Protein AF-A0A0F8ZGL7-F1 (afdb_monomer_lite)

pLDDT: mean 86.36, std 14.89, range [44.47, 98.81]

Secondary structure (DSSP, 8-state):
-----PBPTTSSB-TT-------PPPHHHHHHHHHHHHHHHHHHHHHTS--EEEEE-TTS-EEEEEESEEEEEEEETTEEEEEESS--SSS--EEEEEEE-SS-S--EEEEEEEETTEEEEEEE-TTS-B---EEEEEEES--

Radius of gyration: 30.5 Å; chains: 1; bounding box: 79×37×70 Å

Sequence (143 aa):
AFLDVSLASDGKVLDGAVFSTSAAPTVDAGVANKKYVDDEITAAHVSARCKAWVTHNSAGVIQGSGFNITSTVQNDTGDYTVTWDTDFADTNYAVSITSHTATDEGTFCSIKTKAVGSVRYTVTNRAGSNVDFACDVMAFGDQ

Structure (mmCIF, N/CA/C/O backbone):
data_AF-A0A0F8ZGL7-F1
#
_entry.id   AF-A0A0F8ZGL7-F1
#
loop_
_atom_site.group_PDB
_atom_site.id
_atom_site.type_symbol
_atom_site.label_atom_id
_atom_site.label_alt_id
_atom_site.label_comp_id
_atom_site.label_asym_id
_atom_site.label_entity_id
_atom_site.label_seq_id
_atom_site.pdbx_PDB_ins_code
_atom_site.Cartn_x
_atom_site.Cartn_y
_atom_site.Cartn_z
_atom_site.occupancy
_atom_site.B_iso_or_equiv
_atom_site.auth_seq_id
_atom_site.auth_comp_id
_atom_site.auth_asym_id
_atom_site.auth_atom_id
_atom_site.pdbx_PDB_model_num
ATOM 1 N N . ALA A 1 1 ? -56.848 10.974 27.718 1.00 46.94 1 ALA A N 1
ATOM 2 C CA . ALA A 1 1 ? -56.663 10.834 29.173 1.00 46.94 1 ALA A CA 1
ATOM 3 C C . ALA A 1 1 ? -56.906 12.203 29.781 1.00 46.94 1 ALA A C 1
ATOM 5 O O . ALA A 1 1 ? -56.240 13.141 29.358 1.00 46.94 1 ALA A O 1
ATOM 6 N N . PHE A 1 2 ? -57.910 12.349 30.643 1.00 44.47 2 PHE A N 1
ATOM 7 C CA . PHE A 1 2 ? -58.118 13.606 31.363 1.00 44.47 2 PHE A CA 1
ATOM 8 C C . PHE A 1 2 ? -57.302 13.571 32.654 1.00 44.47 2 PHE A C 1
ATOM 10 O O . PHE A 1 2 ? -57.142 12.510 33.253 1.00 44.47 2 PHE A O 1
ATOM 17 N N . LEU A 1 3 ? -56.713 14.712 33.003 1.00 52.28 3 LEU A N 1
ATOM 18 C CA . LEU A 1 3 ? -55.889 14.878 34.192 1.00 52.28 3 LEU A CA 1
ATOM 19 C C . LEU A 1 3 ? -56.812 15.355 35.320 1.00 52.28 3 LEU A C 1
ATOM 21 O O . LEU A 1 3 ? -57.292 16.486 35.268 1.00 52.28 3 LEU A O 1
ATOM 25 N N . ASP A 1 4 ? -57.085 14.504 36.306 1.00 66.06 4 ASP A N 1
ATOM 26 C CA . ASP A 1 4 ? -57.853 14.911 37.483 1.00 66.06 4 ASP A CA 1
ATOM 27 C C . ASP A 1 4 ? -56.936 15.681 38.439 1.00 66.06 4 ASP A C 1
ATOM 29 O O . ASP A 1 4 ? -56.036 15.120 39.064 1.00 66.06 4 ASP A O 1
ATOM 33 N N . VAL A 1 5 ? -57.149 16.995 38.535 1.00 65.56 5 VAL A N 1
ATOM 34 C CA . VAL A 1 5 ? -56.460 17.863 39.497 1.00 65.56 5 VAL A CA 1
ATOM 35 C C . VAL A 1 5 ? -57.388 18.080 40.683 1.00 65.56 5 VAL A C 1
ATOM 37 O O . VAL A 1 5 ? -58.447 18.690 40.554 1.00 65.56 5 VAL A O 1
ATOM 40 N N . SER A 1 6 ? -56.989 17.580 41.851 1.00 72.56 6 SER A N 1
ATOM 41 C CA . SER A 1 6 ? -57.716 17.824 43.098 1.00 72.56 6 SER A CA 1
ATOM 42 C C . SER A 1 6 ? -57.338 19.197 43.656 1.00 72.56 6 SER A C 1
ATOM 44 O O . SER A 1 6 ? -56.165 19.474 43.913 1.00 72.56 6 SER A O 1
ATOM 46 N N . LEU A 1 7 ? -58.336 20.063 43.818 1.00 75.94 7 LEU A N 1
ATOM 47 C CA . LEU A 1 7 ? -58.191 21.403 44.385 1.00 75.94 7 LEU A CA 1
ATOM 48 C C . LEU A 1 7 ? -58.573 21.386 45.870 1.00 75.94 7 LEU A C 1
ATOM 50 O O . LEU A 1 7 ? -59.436 20.617 46.296 1.00 75.94 7 LEU A O 1
ATOM 54 N N . ALA A 1 8 ? -57.944 22.253 46.655 1.00 74.19 8 ALA A N 1
ATOM 55 C CA . ALA A 1 8 ? -58.389 22.585 47.996 1.00 74.19 8 ALA A CA 1
ATOM 56 C C . ALA A 1 8 ? -59.753 23.291 47.949 1.00 74.19 8 ALA A C 1
ATOM 58 O O . ALA A 1 8 ? -60.182 23.817 46.919 1.00 74.19 8 ALA A O 1
ATOM 59 N N . SER A 1 9 ? -60.436 23.335 49.090 1.00 78.31 9 SER A N 1
ATOM 60 C CA . SER A 1 9 ? -61.741 23.991 49.227 1.00 78.31 9 SER A CA 1
ATOM 61 C C . SER A 1 9 ? -61.712 25.500 48.946 1.00 78.31 9 SER A C 1
ATOM 63 O O . SER A 1 9 ? -62.764 26.088 48.709 1.00 78.31 9 SER A O 1
ATOM 65 N N . ASP A 1 10 ? -60.530 26.123 48.935 1.00 78.56 10 ASP A N 1
ATOM 66 C CA . ASP A 1 10 ? -60.305 27.520 48.545 1.00 78.56 10 ASP A CA 1
ATOM 67 C C . ASP A 1 10 ? -59.939 27.690 47.053 1.00 78.56 10 ASP A C 1
ATOM 69 O O . ASP A 1 10 ? -59.592 28.787 46.614 1.00 78.56 10 ASP A O 1
ATOM 73 N N . GLY A 1 11 ? -60.016 26.613 46.263 1.00 68.12 11 GLY A N 1
ATOM 74 C CA . GLY A 1 11 ? -59.730 26.602 44.829 1.00 68.12 11 GLY A CA 1
ATOM 75 C C . GLY A 1 11 ? -58.242 26.585 44.476 1.00 68.12 11 GLY A C 1
ATOM 76 O O . GLY A 1 11 ? -57.904 26.602 43.292 1.00 68.12 11 GLY A O 1
ATOM 77 N N . LYS A 1 12 ? -57.339 26.537 45.462 1.00 71.06 12 LYS A N 1
ATOM 78 C CA . LYS A 1 12 ? -55.904 26.394 45.203 1.00 71.06 12 LYS A CA 1
ATOM 79 C C . LYS A 1 12 ? -55.550 24.937 44.945 1.00 71.06 12 LYS A C 1
ATOM 81 O O . LYS A 1 12 ? -56.189 24.023 45.455 1.00 71.06 12 LYS A O 1
ATOM 86 N N . VAL A 1 13 ? -54.516 24.704 44.146 1.00 72.94 13 VAL A N 1
ATOM 87 C CA . VAL A 1 13 ? -53.957 23.356 43.991 1.00 72.94 13 VAL A CA 1
ATOM 88 C C . VAL A 1 13 ? -53.428 22.909 45.352 1.00 72.94 13 VAL A C 1
ATOM 90 O O . VAL A 1 13 ? -52.765 23.692 46.031 1.00 72.94 13 VAL A O 1
ATOM 93 N N . LEU A 1 14 ? -53.750 21.679 45.763 1.00 71.06 14 LEU A N 1
ATOM 94 C CA . LEU A 1 14 ? -53.229 21.107 47.003 1.00 71.06 14 LEU A CA 1
ATOM 95 C C . LEU A 1 14 ? -51.694 21.135 46.944 1.00 71.06 14 LEU A C 1
ATOM 97 O O . LEU A 1 14 ? -51.092 20.512 46.068 1.00 71.06 14 LEU A O 1
ATOM 101 N N . ASP A 1 15 ? -51.080 21.905 47.840 1.00 63.50 15 ASP A N 1
ATOM 102 C CA . ASP A 1 15 ? -49.629 22.056 47.955 1.00 63.50 15 ASP A CA 1
ATOM 103 C C . ASP A 1 15 ? -49.028 20.699 48.349 1.00 63.50 15 ASP A C 1
ATOM 105 O O . ASP A 1 15 ? -49.155 20.244 49.485 1.00 63.50 15 ASP A O 1
ATOM 109 N N . GLY A 1 16 ? -48.527 19.970 47.353 1.00 55.91 16 GLY A N 1
ATOM 110 C CA . GLY A 1 16 ? -48.251 18.535 47.453 1.00 55.91 16 GLY A CA 1
ATOM 111 C C . GLY A 1 16 ? -48.660 17.727 46.221 1.00 55.91 16 GLY A C 1
ATOM 112 O O . GLY A 1 16 ? -48.288 16.557 46.125 1.00 55.91 16 GLY A O 1
ATOM 113 N N . ALA A 1 17 ? -49.347 18.328 45.241 1.00 51.88 17 ALA A N 1
ATOM 114 C CA . ALA A 1 17 ? -49.336 17.831 43.869 1.00 51.88 17 ALA A CA 1
ATOM 115 C C . ALA A 1 17 ? -47.896 17.934 43.350 1.00 51.88 17 ALA A C 1
ATOM 117 O O . ALA A 1 17 ? -47.504 18.911 42.712 1.00 51.88 17 ALA A O 1
ATOM 118 N N . VAL A 1 18 ? -47.082 16.937 43.700 1.00 52.62 18 VAL A N 1
ATOM 119 C CA . VAL A 1 18 ? -45.774 16.705 43.111 1.00 52.62 18 VAL A CA 1
ATOM 120 C C . VAL A 1 18 ? -46.041 16.586 41.624 1.00 52.62 18 VAL A C 1
ATOM 122 O O . VAL A 1 18 ? -46.513 15.559 41.135 1.00 52.62 18 VAL A O 1
ATOM 125 N N . PHE A 1 19 ? -45.781 17.671 40.902 1.00 54.00 19 PHE A N 1
ATOM 126 C CA . PHE A 1 19 ? -45.501 17.597 39.489 1.00 54.00 19 PHE A CA 1
ATOM 127 C C . PHE A 1 19 ? -44.364 16.588 39.389 1.00 54.00 19 PHE A C 1
ATOM 129 O O . PHE A 1 19 ? -43.215 16.906 39.692 1.00 54.00 19 PHE A O 1
ATOM 136 N N . SER A 1 20 ? -44.686 15.346 39.025 1.00 55.09 20 SER A N 1
ATOM 137 C CA . SER A 1 20 ? -43.687 14.465 38.452 1.00 55.09 20 SER A CA 1
ATOM 138 C C . SER A 1 20 ? -43.352 15.094 37.110 1.00 55.09 20 SER A C 1
ATOM 140 O O . SER A 1 20 ? -43.909 14.778 36.062 1.00 55.09 20 SER A O 1
ATOM 142 N N . THR A 1 21 ? -42.464 16.085 37.159 1.00 46.91 21 THR A N 1
ATOM 143 C CA . THR A 1 21 ? -41.646 16.391 36.006 1.00 46.91 21 THR A CA 1
ATOM 144 C C . THR A 1 21 ? -41.040 15.051 35.620 1.00 46.91 21 THR A C 1
ATOM 146 O O . THR A 1 21 ? -40.525 14.328 36.478 1.00 46.91 21 THR A O 1
ATOM 149 N N . SER A 1 22 ? -41.245 14.643 34.365 1.00 54.31 22 SER A N 1
ATOM 150 C CA . SER A 1 22 ? -40.612 13.450 33.808 1.00 54.31 22 SER A CA 1
ATOM 151 C C . SER A 1 22 ? -39.168 13.463 34.284 1.00 54.31 22 SER A C 1
ATOM 153 O O . SER A 1 22 ? -38.474 14.444 33.997 1.00 54.31 22 SER A O 1
ATOM 155 N N . ALA A 1 23 ? -38.793 12.486 35.116 1.00 57.56 23 ALA A N 1
ATOM 156 C CA . ALA A 1 23 ? -37.564 12.546 35.891 1.00 57.56 23 ALA A CA 1
ATOM 157 C C . ALA A 1 23 ? -36.426 13.032 34.991 1.00 57.56 23 ALA A C 1
ATOM 159 O O . ALA A 1 23 ? -36.229 12.480 33.904 1.00 57.56 23 ALA A O 1
ATOM 160 N N . ALA A 1 24 ? -35.726 14.093 35.413 1.00 56.53 24 ALA A N 1
ATOM 161 C CA . ALA A 1 24 ? -34.480 14.469 34.760 1.00 56.53 24 ALA A CA 1
ATOM 162 C C . ALA A 1 24 ? -33.650 13.184 34.624 1.00 56.53 24 ALA A C 1
ATOM 164 O O . ALA A 1 24 ? -33.650 12.400 35.582 1.00 56.53 24 ALA A O 1
ATOM 165 N N . PRO A 1 25 ? -33.035 12.914 33.455 1.00 56.81 25 PRO A N 1
ATOM 166 C CA . PRO A 1 25 ? -32.321 11.664 33.238 1.00 56.81 25 PRO A CA 1
ATOM 167 C C . PRO A 1 25 ? -31.431 11.407 34.450 1.00 56.81 25 PRO A C 1
ATOM 169 O O . PRO A 1 25 ? -30.661 12.284 34.852 1.00 56.81 25 PRO A O 1
ATOM 172 N N . THR A 1 26 ? -31.618 10.251 35.093 1.00 62.53 26 THR A N 1
ATOM 173 C CA . THR A 1 26 ? -30.799 9.876 36.244 1.00 62.53 26 THR A CA 1
ATOM 174 C C . THR A 1 26 ? -29.339 9.945 35.811 1.00 62.53 26 THR A C 1
ATOM 176 O O . THR A 1 26 ? -29.027 9.750 34.634 1.00 62.53 26 THR A O 1
ATOM 179 N N . VAL A 1 27 ? -28.436 10.274 36.734 1.00 61.56 27 VAL A N 1
ATOM 180 C CA . VAL A 1 27 ? -27.002 10.453 36.436 1.00 61.56 27 VAL A CA 1
ATOM 181 C C . VAL A 1 27 ? -26.457 9.266 35.616 1.00 61.56 27 VAL A C 1
ATOM 183 O O . VAL A 1 27 ? -25.683 9.460 34.681 1.00 61.56 27 VAL A O 1
ATOM 186 N N . ASP A 1 28 ? -26.993 8.069 35.860 1.00 72.81 28 ASP A N 1
ATOM 187 C CA . ASP A 1 28 ? -26.722 6.837 35.118 1.00 72.81 28 ASP A CA 1
ATOM 188 C C . ASP A 1 28 ? -27.148 6.870 33.642 1.00 72.81 28 ASP A C 1
ATOM 190 O O . ASP A 1 28 ? -26.399 6.407 32.787 1.00 72.81 28 ASP A O 1
ATOM 194 N N . ALA A 1 29 ? -28.305 7.444 33.302 1.00 78.25 29 ALA A N 1
ATOM 195 C CA . ALA A 1 29 ? -28.757 7.569 31.915 1.00 78.25 29 ALA A CA 1
ATOM 196 C C . ALA A 1 29 ? -27.904 8.577 31.124 1.00 78.25 29 ALA A C 1
ATOM 198 O O . ALA A 1 29 ? -27.587 8.347 29.957 1.00 78.25 29 ALA A O 1
ATOM 199 N N . GLY A 1 30 ? -27.487 9.677 31.762 1.00 83.44 30 GLY A N 1
ATOM 200 C CA . GLY A 1 30 ? -26.574 10.649 31.150 1.00 83.44 30 GLY A CA 1
ATOM 201 C C . GLY A 1 30 ? -25.188 10.057 30.879 1.00 83.44 30 GLY A C 1
ATOM 202 O O . GLY A 1 30 ? -24.641 10.223 29.787 1.00 83.44 30 GLY A O 1
ATOM 203 N N . VAL A 1 31 ? -24.645 9.312 31.847 1.00 85.44 31 VAL A N 1
ATOM 204 C CA . VAL A 1 31 ? -23.361 8.607 31.713 1.00 85.44 31 VAL A CA 1
ATOM 205 C C . VAL A 1 31 ? -23.446 7.485 30.673 1.00 85.44 31 VAL A C 1
ATOM 207 O O . VAL A 1 31 ? -22.548 7.370 29.839 1.00 85.44 31 VAL A O 1
ATOM 210 N N . ALA A 1 32 ? -24.531 6.705 30.662 1.00 86.38 32 ALA A N 1
ATOM 211 C CA . ALA A 1 32 ? -24.753 5.645 29.680 1.00 86.38 32 ALA A CA 1
ATOM 212 C C . ALA A 1 32 ? -24.843 6.195 28.250 1.00 86.38 32 ALA A C 1
ATOM 214 O O . ALA A 1 32 ? -24.181 5.677 27.353 1.00 86.38 32 ALA A O 1
ATOM 215 N N . ASN A 1 33 ? -25.586 7.287 28.045 1.00 88.12 33 ASN A N 1
ATOM 216 C CA . ASN A 1 33 ? -25.682 7.936 26.738 1.00 88.12 33 ASN A CA 1
ATOM 217 C C . ASN A 1 33 ? -24.330 8.479 26.273 1.00 88.12 33 ASN A C 1
ATOM 219 O O . ASN A 1 33 ? -23.974 8.309 25.110 1.00 88.12 33 ASN A O 1
ATOM 223 N N . LYS A 1 34 ? -23.552 9.100 27.171 1.00 89.19 34 LYS A N 1
ATOM 224 C CA . LYS A 1 34 ? -22.211 9.576 26.821 1.00 89.19 34 LYS A CA 1
ATOM 225 C C . LYS A 1 34 ? -21.302 8.413 26.422 1.00 89.19 34 LYS A C 1
ATOM 227 O O . LYS A 1 34 ? -20.649 8.497 25.390 1.00 89.19 34 LYS A O 1
ATOM 232 N N . LYS A 1 35 ? -21.292 7.331 27.207 1.00 89.88 35 LYS A N 1
ATOM 233 C CA . LYS A 1 35 ? -20.502 6.135 26.897 1.00 89.88 35 LYS A CA 1
ATOM 234 C C . LYS A 1 35 ? -20.881 5.553 25.536 1.00 89.88 35 LYS A C 1
ATOM 236 O O . LYS A 1 35 ? -19.992 5.269 24.749 1.00 89.88 35 LYS A O 1
ATOM 241 N N . TYR A 1 36 ? -22.175 5.414 25.259 1.00 91.00 36 TYR A N 1
ATOM 242 C CA . TYR A 1 36 ? -22.651 4.926 23.968 1.00 91.00 36 TYR A CA 1
ATOM 243 C C . TYR A 1 36 ? -22.146 5.805 22.819 1.00 91.00 36 TYR A C 1
ATOM 245 O O . TYR A 1 36 ? -21.565 5.305 21.865 1.00 91.00 36 TYR A O 1
ATOM 253 N N . VAL A 1 37 ? -22.301 7.126 22.938 1.00 91.31 37 VAL A N 1
ATOM 254 C CA . VAL A 1 37 ? -21.828 8.067 21.915 1.00 91.31 37 VAL A CA 1
ATOM 255 C C . VAL A 1 37 ? -20.307 7.993 21.741 1.00 91.31 37 VAL A C 1
ATOM 257 O O . VAL A 1 37 ? -19.832 7.989 20.610 1.00 91.31 37 VAL A O 1
ATOM 260 N N . ASP A 1 38 ? -19.538 7.905 22.828 1.00 90.81 38 ASP A N 1
ATOM 261 C CA . ASP A 1 38 ? -18.078 7.785 22.766 1.00 90.81 38 ASP A CA 1
ATOM 262 C C . ASP A 1 38 ? -17.638 6.465 22.106 1.00 90.81 38 ASP A C 1
ATOM 264 O O . ASP A 1 38 ? -16.714 6.467 21.289 1.00 90.81 38 ASP A O 1
ATOM 268 N N . ASP A 1 39 ? -18.294 5.350 22.437 1.00 89.50 39 ASP A N 1
ATOM 269 C CA . ASP A 1 39 ? -18.010 4.029 21.869 1.00 89.50 39 ASP A CA 1
ATOM 270 C C . ASP A 1 39 ? -18.318 4.014 20.360 1.00 89.50 39 ASP A C 1
ATOM 272 O O . ASP A 1 39 ? -17.479 3.590 19.564 1.00 89.50 39 ASP A O 1
ATOM 276 N N . GLU A 1 40 ? -19.467 4.561 19.950 1.00 88.25 40 GLU A N 1
ATOM 277 C CA . GLU A 1 40 ? -19.865 4.676 18.540 1.00 88.25 40 GLU A CA 1
ATOM 278 C C . GLU A 1 40 ? -18.915 5.587 17.747 1.00 88.25 40 GLU A C 1
ATOM 280 O O . GLU A 1 40 ? -18.469 5.233 16.654 1.00 88.25 40 GLU A O 1
ATOM 285 N N . ILE A 1 41 ? -18.536 6.744 18.307 1.00 84.69 41 ILE A N 1
ATOM 286 C CA . ILE A 1 41 ? -17.548 7.650 17.699 1.00 84.69 41 ILE A CA 1
ATOM 287 C C . ILE A 1 41 ? -16.195 6.953 17.563 1.00 84.69 41 ILE A C 1
ATOM 289 O O . ILE A 1 41 ? -15.503 7.123 16.557 1.00 84.69 41 ILE A O 1
ATOM 293 N N . THR A 1 42 ? -15.794 6.181 18.571 1.00 82.69 42 THR A N 1
ATOM 294 C CA . THR A 1 42 ? -14.536 5.437 18.539 1.00 82.69 42 THR A CA 1
ATOM 295 C C . THR A 1 42 ? -14.578 4.394 17.431 1.00 82.69 42 THR A C 1
ATOM 297 O O . THR A 1 42 ? -13.689 4.398 16.583 1.00 82.69 42 THR A O 1
ATOM 300 N N . ALA A 1 43 ? -15.628 3.573 17.372 1.00 74.31 43 ALA A N 1
ATOM 301 C CA . ALA A 1 43 ? -15.799 2.534 16.361 1.00 74.31 43 ALA A CA 1
ATOM 302 C C . ALA A 1 43 ? -15.822 3.101 14.931 1.00 74.31 43 ALA A C 1
ATOM 304 O O . ALA A 1 43 ? -15.060 2.644 14.076 1.00 74.31 43 ALA A O 1
ATOM 305 N N . ALA A 1 44 ? -16.614 4.149 14.682 1.00 71.31 44 ALA A N 1
ATOM 306 C CA . ALA A 1 44 ? -16.705 4.802 13.374 1.00 71.31 44 ALA A CA 1
ATOM 307 C C . ALA A 1 44 ? -15.372 5.422 12.928 1.00 71.31 44 ALA A C 1
ATOM 309 O O . ALA A 1 44 ? -15.037 5.447 11.744 1.00 71.31 44 ALA A O 1
ATOM 310 N N . HIS A 1 45 ? -14.574 5.914 13.875 1.00 67.69 45 HIS A N 1
ATOM 311 C CA . HIS A 1 45 ? -13.275 6.472 13.554 1.00 67.69 45 HIS A CA 1
ATOM 312 C C . HIS A 1 45 ? -12.217 5.425 13.199 1.00 67.69 45 HIS A C 1
ATOM 314 O O . HIS A 1 45 ? -11.257 5.790 12.522 1.00 67.69 45 HIS A O 1
ATOM 320 N N . VAL A 1 46 ? -12.319 4.171 13.651 1.00 66.81 46 VAL A N 1
ATOM 321 C CA . VAL A 1 46 ? -11.297 3.156 13.335 1.00 66.81 46 VAL A CA 1
ATOM 322 C C . VAL A 1 46 ? -11.379 2.733 11.869 1.00 66.81 46 VAL A C 1
ATOM 324 O O . VAL A 1 46 ? -10.338 2.495 11.257 1.00 66.81 46 VAL A O 1
ATOM 327 N N . SER A 1 47 ? -12.570 2.678 11.273 1.00 66.81 47 SER A N 1
ATOM 328 C CA . SER A 1 47 ? -12.775 2.205 9.897 1.00 66.81 47 SER A CA 1
ATOM 329 C C . SER A 1 47 ? -12.375 3.222 8.818 1.00 66.81 47 SER A C 1
ATOM 331 O O . SER A 1 47 ? -11.885 2.824 7.768 1.00 66.81 47 SER A O 1
ATOM 333 N N . ALA A 1 48 ? -12.482 4.530 9.074 1.00 67.81 48 ALA A N 1
ATOM 334 C CA . ALA A 1 48 ? -12.300 5.569 8.046 1.00 67.81 48 ALA A CA 1
ATOM 335 C C . ALA A 1 48 ? -10.869 6.147 7.899 1.00 67.81 48 ALA A C 1
ATOM 337 O O . ALA A 1 48 ? -10.692 7.202 7.287 1.00 67.81 48 ALA A O 1
ATOM 338 N N . ARG A 1 49 ? -9.835 5.521 8.478 1.00 86.06 49 ARG A N 1
ATOM 339 C CA . ARG A 1 49 ? -8.454 6.059 8.494 1.00 86.06 49 ARG A CA 1
ATOM 340 C C . ARG A 1 49 ? -7.527 5.333 7.520 1.00 86.06 49 ARG A C 1
ATOM 342 O O . ARG A 1 49 ? -7.773 4.190 7.147 1.00 86.06 49 ARG A O 1
ATOM 349 N N . CYS A 1 50 ? -6.414 5.987 7.177 1.00 93.06 50 CYS A N 1
ATOM 350 C CA . CYS A 1 50 ? -5.258 5.312 6.587 1.00 93.06 50 CYS A CA 1
ATOM 351 C C . CYS A 1 50 ? -4.823 4.164 7.512 1.00 93.06 50 CYS A C 1
ATOM 353 O O . CYS A 1 50 ? -4.610 4.380 8.708 1.00 93.06 50 CYS A O 1
ATOM 355 N N . LYS A 1 51 ? -4.743 2.953 6.962 1.00 94.31 51 LYS A N 1
ATOM 356 C CA . LYS A 1 51 ? -4.473 1.708 7.693 1.00 94.31 51 LYS A CA 1
ATOM 357 C C . LYS A 1 51 ? -3.018 1.284 7.638 1.00 94.31 51 LYS A C 1
ATOM 359 O O . LYS A 1 51 ? -2.574 0.530 8.492 1.00 94.31 51 LYS A O 1
ATOM 364 N N . ALA A 1 52 ? -2.274 1.771 6.653 1.00 96.56 52 ALA A N 1
ATOM 365 C CA . ALA A 1 52 ? -0.832 1.619 6.610 1.00 96.56 52 ALA A CA 1
ATOM 366 C C . ALA A 1 52 ? -0.211 2.790 5.859 1.00 96.56 52 ALA A C 1
ATOM 368 O O . ALA A 1 52 ? -0.761 3.227 4.846 1.00 96.56 52 ALA A O 1
ATOM 369 N N . TRP A 1 53 ? 0.934 3.278 6.327 1.00 97.50 53 TRP A N 1
ATOM 370 C CA . TRP A 1 53 ? 1.732 4.218 5.548 1.00 97.50 53 TRP A CA 1
ATOM 371 C C . TRP A 1 53 ? 3.226 4.064 5.804 1.00 97.50 53 TRP A C 1
ATOM 373 O O . TRP A 1 53 ? 3.657 3.758 6.920 1.00 97.50 53 TRP A O 1
ATOM 383 N N . VAL A 1 54 ? 4.008 4.302 4.755 1.00 97.88 54 VAL A N 1
ATOM 384 C CA . VAL A 1 54 ? 5.468 4.297 4.800 1.00 97.88 54 VAL A CA 1
ATOM 385 C C . VAL A 1 54 ? 6.034 5.301 3.811 1.00 97.88 54 VAL A C 1
ATOM 387 O O . VAL A 1 54 ? 5.511 5.439 2.709 1.00 97.88 54 VAL A O 1
ATOM 390 N N . THR A 1 55 ? 7.140 5.934 4.187 1.00 97.50 55 THR A N 1
ATOM 391 C CA . THR A 1 55 ? 8.084 6.538 3.245 1.00 97.50 55 THR A CA 1
ATOM 392 C C . THR A 1 55 ? 9.307 5.633 3.192 1.00 97.50 55 THR A C 1
ATOM 394 O O . THR A 1 55 ? 9.831 5.255 4.239 1.00 97.50 55 THR A O 1
ATOM 397 N N . HIS A 1 56 ? 9.789 5.271 2.008 1.00 97.12 56 HIS A N 1
ATOM 398 C CA . HIS A 1 56 ? 11.056 4.551 1.855 1.00 97.12 56 HIS A CA 1
ATOM 399 C C . HIS A 1 56 ? 11.955 5.269 0.845 1.00 97.12 56 HIS A C 1
ATOM 401 O O . HIS A 1 56 ? 11.474 6.000 -0.016 1.00 97.12 56 HIS A O 1
ATOM 407 N N . ASN A 1 57 ? 13.270 5.075 0.946 1.00 95.62 57 ASN A N 1
ATOM 408 C CA . ASN A 1 57 ? 14.228 5.631 -0.010 1.00 95.62 57 ASN A CA 1
ATOM 409 C C . ASN A 1 57 ? 14.316 4.785 -1.297 1.00 95.62 57 ASN A C 1
ATOM 411 O O . ASN A 1 57 ? 13.677 3.740 -1.411 1.00 95.62 57 ASN A O 1
ATOM 415 N N . SER A 1 58 ? 15.137 5.204 -2.261 1.00 94.62 58 SER A N 1
ATOM 416 C CA . SER A 1 58 ? 15.309 4.504 -3.544 1.00 94.62 58 SER A CA 1
ATOM 417 C C . SER A 1 58 ? 15.815 3.061 -3.422 1.00 94.62 58 SER A C 1
ATOM 419 O O . SER A 1 58 ? 15.503 2.244 -4.280 1.00 94.62 58 SER A O 1
ATOM 421 N N . ALA A 1 59 ? 16.508 2.718 -2.332 1.00 95.25 59 ALA A N 1
ATOM 422 C CA . ALA A 1 59 ? 16.944 1.354 -2.023 1.00 95.25 59 ALA A CA 1
ATOM 423 C C . ALA A 1 59 ? 15.871 0.519 -1.290 1.00 95.25 59 ALA A C 1
ATOM 425 O O . ALA A 1 59 ? 16.153 -0.566 -0.787 1.00 95.25 59 ALA A O 1
ATOM 426 N N . GLY A 1 60 ? 14.647 1.040 -1.154 1.00 94.81 60 GLY A N 1
ATOM 427 C CA . GLY A 1 60 ? 13.575 0.362 -0.432 1.00 94.81 60 GLY A CA 1
ATOM 428 C C . GLY A 1 60 ? 13.763 0.355 1.084 1.00 94.81 60 GLY A C 1
ATOM 429 O O . GLY A 1 60 ? 13.198 -0.507 1.741 1.00 94.81 60 GLY A O 1
ATOM 430 N N . VAL A 1 61 ? 14.543 1.272 1.666 1.00 96.38 61 VAL A N 1
ATOM 431 C CA . VAL A 1 61 ? 14.735 1.367 3.126 1.00 96.38 61 VAL A CA 1
ATOM 432 C C . VAL A 1 61 ? 13.764 2.382 3.722 1.00 96.38 61 VAL A C 1
ATOM 434 O O . VAL A 1 61 ? 13.773 3.549 3.319 1.00 96.38 61 VAL A O 1
ATOM 437 N N . ILE A 1 62 ? 12.976 1.958 4.715 1.00 96.88 62 ILE A N 1
ATOM 438 C CA . ILE A 1 62 ? 12.029 2.805 5.461 1.00 96.88 62 ILE A CA 1
ATOM 439 C C . ILE A 1 62 ? 12.726 4.058 6.010 1.00 96.88 62 ILE A C 1
ATOM 441 O O . ILE A 1 62 ? 13.821 3.987 6.567 1.00 96.88 62 ILE A O 1
ATOM 445 N N . GLN A 1 63 ? 12.084 5.211 5.846 1.00 95.88 63 GLN A N 1
ATOM 446 C CA . GLN A 1 63 ? 12.526 6.514 6.329 1.00 95.88 63 GLN A CA 1
ATOM 447 C C . GLN A 1 63 ? 11.579 7.003 7.429 1.00 95.88 63 GLN A C 1
ATOM 449 O O . GLN A 1 63 ? 10.373 7.101 7.218 1.00 95.88 63 GLN A O 1
ATOM 454 N N . GLY A 1 64 ? 12.127 7.353 8.596 1.00 89.88 64 GLY A N 1
ATOM 455 C CA . GLY A 1 64 ? 11.335 7.840 9.728 1.00 89.88 64 GLY A CA 1
ATOM 456 C C . GLY A 1 64 ? 10.455 6.759 10.363 1.00 89.88 64 GLY A C 1
ATOM 457 O O . GLY A 1 64 ? 10.777 5.573 10.335 1.00 89.88 64 GLY A O 1
ATOM 458 N N . SER A 1 65 ? 9.358 7.183 10.990 1.00 84.25 65 SER A N 1
ATOM 459 C CA . SER A 1 65 ? 8.315 6.278 11.483 1.00 84.25 65 SER A CA 1
ATOM 460 C C . SER A 1 65 ? 7.353 5.925 10.352 1.00 84.25 65 SER A C 1
ATOM 462 O O . SER A 1 65 ? 7.035 6.803 9.562 1.00 84.25 65 SER A O 1
ATOM 464 N N . GLY A 1 66 ? 6.835 4.699 10.326 1.00 89.44 66 GLY A N 1
ATOM 465 C CA . GLY A 1 66 ? 5.662 4.318 9.536 1.00 89.44 66 GLY A CA 1
ATOM 466 C C . GLY A 1 66 ? 4.542 3.827 10.452 1.00 89.44 66 GLY A C 1
ATOM 467 O O . GLY A 1 66 ? 4.734 3.699 11.663 1.00 89.44 66 GLY A O 1
ATOM 468 N N . PHE A 1 67 ? 3.378 3.532 9.884 1.00 95.56 67 PHE A N 1
ATOM 469 C CA . PHE A 1 67 ? 2.281 2.889 10.610 1.00 95.56 67 PHE A CA 1
ATOM 470 C C . PHE A 1 67 ? 1.890 1.595 9.916 1.00 95.56 67 PHE A C 1
ATOM 472 O O . PHE A 1 67 ? 1.614 1.612 8.718 1.00 95.56 67 PHE A O 1
ATOM 479 N N . ASN A 1 68 ? 1.818 0.510 10.690 1.00 96.38 68 ASN A N 1
ATOM 480 C CA . ASN A 1 68 ? 1.411 -0.812 10.226 1.00 96.38 68 ASN A CA 1
ATOM 481 C C . ASN A 1 68 ? 2.293 -1.386 9.096 1.00 96.38 68 ASN A C 1
ATOM 483 O O . ASN A 1 68 ? 1.796 -1.887 8.089 1.00 96.38 68 ASN A O 1
ATOM 487 N N . ILE A 1 69 ? 3.615 -1.291 9.250 1.00 97.56 69 ILE A N 1
ATOM 488 C CA . ILE A 1 69 ? 4.597 -1.738 8.255 1.00 97.56 69 ILE A CA 1
ATOM 489 C C . ILE A 1 69 ? 5.605 -2.650 8.936 1.00 97.56 69 ILE A C 1
ATOM 491 O O . ILE A 1 69 ? 6.276 -2.226 9.876 1.00 97.56 69 ILE A O 1
ATOM 495 N N . THR A 1 70 ? 5.765 -3.863 8.421 1.00 96.94 70 THR A N 1
ATOM 496 C CA . THR A 1 70 ? 6.841 -4.766 8.843 1.00 96.94 70 THR A CA 1
ATOM 497 C C . THR A 1 70 ? 8.115 -4.509 8.050 1.00 96.94 70 THR A C 1
ATOM 499 O O . THR A 1 70 ? 9.207 -4.504 8.614 1.00 96.94 70 THR A O 1
ATOM 502 N N . SER A 1 71 ? 8.006 -4.320 6.730 1.00 97.31 71 SER A N 1
ATOM 503 C CA . SER A 1 71 ? 9.179 -4.161 5.868 1.00 97.31 71 SER A CA 1
ATOM 504 C C . SER A 1 71 ? 8.867 -3.506 4.529 1.00 97.31 71 SER A C 1
ATOM 506 O O . SER A 1 71 ? 7.738 -3.525 4.037 1.00 97.31 71 SER A O 1
ATOM 508 N N . THR A 1 72 ? 9.920 -2.981 3.912 1.00 98.12 72 THR A N 1
ATOM 509 C CA . THR A 1 72 ? 9.969 -2.606 2.502 1.00 98.12 72 THR A CA 1
ATOM 510 C C . THR A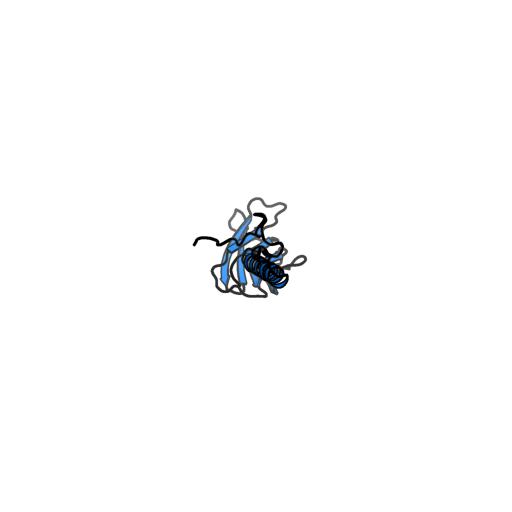 1 72 ? 11.174 -3.290 1.869 1.00 98.12 72 THR A C 1
ATOM 512 O O . THR A 1 72 ? 12.252 -3.324 2.460 1.00 98.12 72 THR A O 1
ATOM 515 N N . VAL A 1 73 ? 10.985 -3.889 0.697 1.00 97.75 73 VAL A N 1
ATOM 516 C CA . VAL A 1 73 ? 12.026 -4.626 -0.025 1.00 97.75 73 VAL A CA 1
ATOM 517 C C . VAL A 1 73 ? 12.047 -4.151 -1.465 1.00 97.75 73 VAL A C 1
ATOM 519 O O . VAL A 1 73 ? 11.014 -4.152 -2.130 1.00 97.75 73 VAL A O 1
ATOM 522 N N . GLN A 1 74 ? 13.224 -3.775 -1.953 1.00 98.00 74 GLN A N 1
ATOM 523 C CA . GLN A 1 74 ? 13.474 -3.591 -3.376 1.00 98.00 74 GLN A CA 1
ATOM 524 C C . GLN A 1 74 ? 13.807 -4.956 -3.993 1.00 98.00 74 GLN A C 1
ATOM 526 O O . GLN A 1 74 ? 14.803 -5.580 -3.630 1.00 98.00 74 GLN A O 1
ATOM 531 N N . ASN A 1 75 ? 12.948 -5.447 -4.885 1.00 97.88 75 ASN A N 1
ATOM 532 C CA . ASN A 1 75 ? 13.110 -6.750 -5.536 1.00 97.88 75 ASN A CA 1
ATOM 533 C C . ASN A 1 75 ? 14.031 -6.668 -6.762 1.00 97.88 75 ASN A C 1
ATOM 535 O O . ASN A 1 75 ? 14.724 -7.631 -7.080 1.00 97.88 75 ASN A O 1
ATOM 539 N N . ASP A 1 76 ? 13.970 -5.540 -7.469 1.00 97.94 76 ASP A N 1
ATOM 540 C CA . ASP A 1 76 ? 14.736 -5.199 -8.671 1.00 97.94 76 ASP A CA 1
ATOM 541 C C . ASP A 1 76 ? 14.691 -3.669 -8.851 1.00 97.94 76 ASP A C 1
ATOM 543 O O . ASP A 1 76 ? 13.996 -2.980 -8.093 1.00 97.94 76 ASP A O 1
ATOM 547 N N . THR A 1 77 ? 15.376 -3.119 -9.855 1.00 97.25 77 THR A N 1
ATOM 548 C CA . THR A 1 77 ? 15.267 -1.692 -10.182 1.00 97.25 77 THR A CA 1
ATOM 549 C C . THR A 1 77 ? 13.801 -1.309 -10.400 1.00 97.25 77 THR A C 1
ATOM 551 O O . THR A 1 77 ? 13.090 -1.921 -11.202 1.00 97.25 77 THR A O 1
ATOM 554 N N . GLY A 1 78 ? 13.357 -0.297 -9.659 1.00 96.75 78 GLY A N 1
ATOM 555 C CA . GLY A 1 78 ? 12.016 0.258 -9.623 1.00 96.75 78 GLY A CA 1
ATOM 556 C C . GLY A 1 78 ? 10.936 -0.685 -9.106 1.00 96.75 78 GLY A C 1
ATOM 557 O O . GLY A 1 78 ? 9.780 -0.308 -9.194 1.00 96.75 78 GLY A O 1
ATOM 558 N N . ASP A 1 79 ? 11.242 -1.884 -8.604 1.00 98.38 79 ASP A N 1
ATOM 559 C CA . ASP A 1 79 ? 10.250 -2.869 -8.150 1.00 98.38 79 ASP A CA 1
ATOM 560 C C . ASP A 1 79 ? 10.331 -3.055 -6.632 1.00 98.38 79 ASP A C 1
ATOM 562 O O . ASP A 1 79 ? 11.339 -3.527 -6.107 1.00 98.38 79 ASP A O 1
ATOM 566 N N . TYR A 1 80 ? 9.247 -2.723 -5.931 1.00 98.69 80 TYR A N 1
ATOM 567 C CA . TYR A 1 80 ? 9.204 -2.711 -4.473 1.00 98.69 80 TYR A CA 1
ATOM 568 C C . TYR A 1 80 ? 8.038 -3.539 -3.935 1.00 98.69 80 TYR A C 1
ATOM 570 O O . TYR A 1 80 ? 6.941 -3.530 -4.498 1.00 98.69 80 TYR A O 1
ATOM 578 N N . THR A 1 81 ? 8.266 -4.209 -2.807 1.00 98.69 81 THR A N 1
ATOM 579 C CA . THR A 1 81 ? 7.237 -4.852 -1.980 1.00 98.69 81 THR A CA 1
ATOM 580 C C . THR A 1 81 ? 7.192 -4.176 -0.615 1.00 98.69 81 THR A C 1
ATOM 582 O O . THR A 1 81 ? 8.219 -4.080 0.055 1.00 98.69 81 THR A O 1
ATOM 585 N N . VAL A 1 82 ? 6.007 -3.755 -0.180 1.00 98.62 82 VAL A N 1
ATOM 586 C CA . VAL A 1 82 ? 5.745 -3.285 1.188 1.00 98.62 82 VAL A CA 1
ATOM 587 C C . VAL A 1 82 ? 4.914 -4.344 1.900 1.00 98.62 82 VAL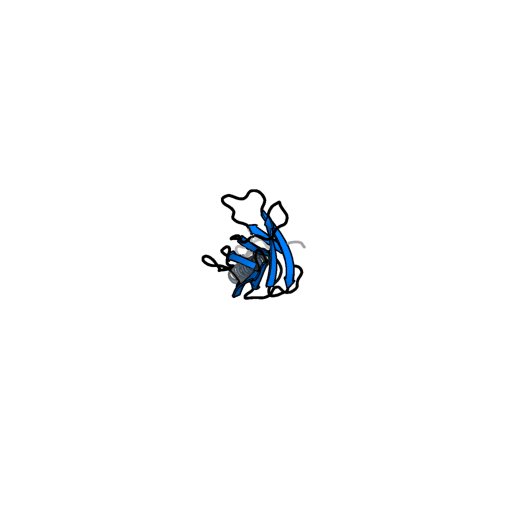 A C 1
ATOM 589 O O . VAL A 1 82 ? 3.890 -4.771 1.366 1.00 98.62 82 VAL A O 1
ATOM 592 N N . THR A 1 83 ? 5.353 -4.759 3.086 1.00 98.50 83 THR A N 1
ATOM 593 C CA . THR A 1 83 ? 4.679 -5.756 3.928 1.00 98.50 83 THR A CA 1
ATOM 594 C C . THR A 1 83 ? 4.025 -5.069 5.119 1.00 98.50 83 THR A C 1
ATOM 596 O O . THR A 1 83 ? 4.673 -4.271 5.804 1.00 98.50 83 THR A O 1
ATOM 599 N N . TRP A 1 84 ? 2.756 -5.379 5.364 1.00 97.94 84 TRP A N 1
ATOM 600 C CA . TRP A 1 84 ? 1.976 -4.850 6.480 1.00 97.94 84 TRP A CA 1
ATOM 601 C C . TRP A 1 84 ? 2.278 -5.613 7.769 1.00 97.94 84 TRP A C 1
ATOM 603 O O . TRP A 1 84 ? 2.610 -6.792 7.718 1.00 97.94 84 TRP A O 1
ATOM 613 N N . ASP A 1 85 ? 2.147 -4.940 8.910 1.00 97.62 85 ASP A N 1
ATOM 614 C CA . ASP A 1 85 ? 2.275 -5.583 10.230 1.00 97.62 85 ASP A CA 1
ATOM 615 C C . ASP A 1 85 ? 0.989 -6.319 10.636 1.00 97.62 85 ASP A C 1
ATOM 617 O O . ASP A 1 85 ? 1.009 -7.453 11.102 1.00 97.62 85 ASP A O 1
ATOM 621 N N . THR A 1 86 ? -0.150 -5.682 10.379 1.00 96.81 86 THR A N 1
ATOM 622 C CA . THR A 1 86 ? -1.499 -6.239 10.438 1.00 96.81 86 THR A CA 1
ATOM 623 C C . THR A 1 86 ? -2.066 -6.293 9.025 1.00 96.81 86 THR A C 1
ATOM 625 O O . THR A 1 86 ? -2.128 -5.270 8.329 1.00 96.81 86 THR A O 1
ATOM 628 N N . ASP A 1 87 ? -2.495 -7.483 8.620 1.00 97.88 87 ASP A N 1
ATOM 629 C CA . ASP A 1 87 ? -3.087 -7.740 7.310 1.00 97.88 87 ASP A CA 1
ATOM 630 C C . ASP A 1 87 ? -4.417 -6.992 7.126 1.00 97.88 87 ASP A C 1
ATOM 632 O O . ASP A 1 87 ? -5.133 -6.702 8.083 1.00 97.88 87 ASP A O 1
ATOM 636 N N . PHE A 1 88 ? -4.753 -6.680 5.875 1.00 96.94 88 PHE A N 1
ATOM 637 C CA . PHE A 1 88 ? -6.114 -6.307 5.494 1.00 96.94 88 PHE A CA 1
ATOM 638 C C . PHE A 1 88 ? -7.010 -7.549 5.478 1.00 96.94 88 PHE A C 1
ATOM 640 O O . PHE A 1 88 ? -6.550 -8.648 5.169 1.00 96.94 88 PHE A O 1
ATOM 647 N N . ALA A 1 89 ? -8.302 -7.364 5.743 1.00 96.50 89 ALA A N 1
ATOM 648 C CA . ALA A 1 89 ? -9.282 -8.446 5.776 1.00 96.50 89 ALA A CA 1
ATOM 649 C C . ALA A 1 89 ? -9.347 -9.219 4.444 1.00 96.50 89 ALA A C 1
ATOM 651 O O . ALA A 1 89 ? -9.550 -10.435 4.423 1.00 96.50 89 ALA A O 1
ATOM 652 N N . ASP A 1 90 ? -9.147 -8.518 3.325 1.00 97.31 90 ASP A N 1
ATOM 653 C CA . ASP A 1 90 ? -9.073 -9.090 1.987 1.00 97.31 90 ASP A CA 1
ATOM 654 C C . ASP A 1 90 ? -8.189 -8.242 1.044 1.00 97.31 90 ASP A C 1
ATOM 656 O O . ASP A 1 90 ? -7.515 -7.290 1.441 1.00 97.31 90 ASP A O 1
ATOM 660 N N . THR A 1 91 ? -8.142 -8.601 -0.242 1.00 97.88 91 THR A N 1
ATOM 661 C CA . THR A 1 91 ? -7.371 -7.862 -1.256 1.00 97.88 91 THR A CA 1
ATOM 662 C C . THR A 1 91 ? -8.088 -6.625 -1.807 1.00 97.88 91 THR A C 1
ATOM 664 O O . THR A 1 91 ? -7.512 -5.926 -2.645 1.00 97.88 91 THR A O 1
ATOM 667 N N . ASN A 1 92 ? -9.311 -6.323 -1.369 1.00 96.94 92 ASN A N 1
ATOM 668 C CA . ASN A 1 92 ? -10.148 -5.201 -1.799 1.00 96.94 92 ASN A CA 1
ATOM 669 C C . ASN A 1 92 ? -9.935 -3.947 -0.927 1.00 96.94 92 ASN A C 1
ATOM 671 O O . ASN A 1 92 ? -10.856 -3.360 -0.369 1.00 96.94 92 ASN A O 1
ATOM 675 N N . TYR A 1 93 ? -8.683 -3.507 -0.849 1.00 96.75 93 TYR A N 1
ATOM 676 C CA . TYR A 1 93 ? -8.291 -2.218 -0.268 1.00 96.75 93 TYR A CA 1
ATOM 677 C C . TYR A 1 93 ? -7.808 -1.233 -1.353 1.00 96.75 93 TYR A C 1
ATOM 679 O O . TYR A 1 93 ? -7.485 -1.625 -2.476 1.00 96.75 93 TYR A O 1
ATOM 687 N N . ALA A 1 94 ? -7.727 0.053 -1.047 1.00 97.25 94 ALA A N 1
ATOM 688 C CA . ALA A 1 94 ? -7.118 1.066 -1.902 1.00 97.25 94 ALA A CA 1
ATOM 689 C C . ALA A 1 94 ? -5.663 1.322 -1.485 1.00 97.25 94 ALA A C 1
ATOM 691 O O . ALA A 1 94 ? -5.329 1.258 -0.304 1.00 97.25 94 ALA A O 1
ATOM 692 N N . VAL A 1 95 ? -4.798 1.632 -2.454 1.00 98.06 95 VAL A N 1
ATOM 693 C CA . VAL A 1 95 ? -3.414 2.064 -2.205 1.00 98.06 95 VAL A CA 1
ATOM 694 C C . VAL A 1 95 ? -3.116 3.276 -3.073 1.00 98.06 95 VAL A C 1
ATOM 696 O O . VAL A 1 95 ? -3.428 3.271 -4.262 1.00 98.06 95 VAL A O 1
ATOM 699 N N . SER A 1 96 ? -2.495 4.293 -2.484 1.00 97.62 96 SER A N 1
ATOM 700 C CA . SER A 1 96 ? -1.918 5.434 -3.189 1.00 97.62 96 SER A CA 1
ATOM 701 C C . SER A 1 96 ? -0.404 5.399 -3.037 1.00 97.62 96 SER A C 1
ATOM 703 O O . SER A 1 96 ? 0.097 5.170 -1.935 1.00 97.62 96 SER A O 1
ATOM 705 N N . ILE A 1 97 ? 0.314 5.618 -4.138 1.00 97.88 97 ILE A N 1
ATOM 706 C CA . ILE A 1 97 ? 1.777 5.575 -4.181 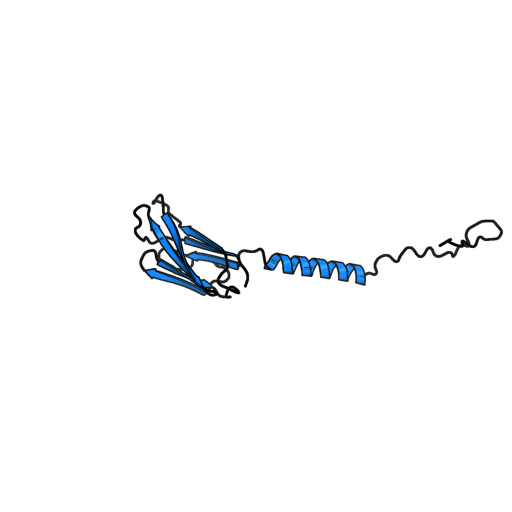1.00 97.88 97 ILE A CA 1
ATOM 707 C C . ILE A 1 97 ? 2.272 6.817 -4.910 1.00 97.88 97 ILE A C 1
ATOM 709 O O . ILE A 1 97 ? 1.829 7.091 -6.026 1.00 97.88 97 ILE A O 1
ATOM 713 N N . THR A 1 98 ? 3.203 7.541 -4.301 1.00 95.50 98 THR A N 1
ATOM 714 C CA . THR A 1 98 ? 3.807 8.746 -4.880 1.00 95.50 98 THR A CA 1
ATOM 715 C C . THR A 1 98 ? 5.318 8.665 -4.802 1.00 95.50 98 THR A C 1
ATOM 717 O O . THR A 1 98 ? 5.873 8.434 -3.734 1.00 95.50 98 THR A O 1
ATOM 720 N N . SER A 1 99 ? 5.990 8.867 -5.929 1.00 93.81 99 SER A N 1
ATOM 721 C CA . SER A 1 99 ? 7.447 8.955 -6.021 1.00 93.81 99 SER A CA 1
ATOM 722 C C . SER A 1 99 ? 7.937 10.369 -5.704 1.00 93.81 99 SER A C 1
ATOM 724 O O . SER A 1 99 ? 7.300 11.365 -6.048 1.00 93.81 99 SER A O 1
ATOM 726 N N . HIS A 1 100 ? 9.098 10.466 -5.061 1.00 87.56 100 HIS A N 1
ATOM 727 C CA . HIS A 1 100 ? 9.800 11.719 -4.801 1.00 87.56 100 HIS A CA 1
ATOM 728 C C . HIS A 1 100 ? 10.892 11.886 -5.847 1.00 87.56 100 HIS A C 1
ATOM 730 O O . HIS A 1 100 ? 11.820 11.082 -5.916 1.00 87.56 100 HIS A O 1
ATOM 736 N N . THR A 1 101 ? 10.819 12.943 -6.647 1.00 79.44 101 THR A N 1
ATOM 737 C CA . THR A 1 101 ? 11.864 13.284 -7.617 1.00 79.44 101 THR A CA 1
ATOM 738 C C . THR A 1 101 ? 12.191 14.767 -7.490 1.00 79.44 101 THR A C 1
ATOM 740 O O . THR A 1 101 ? 11.296 15.602 -7.379 1.00 79.44 101 THR A O 1
ATOM 743 N N . ALA A 1 102 ? 13.487 15.086 -7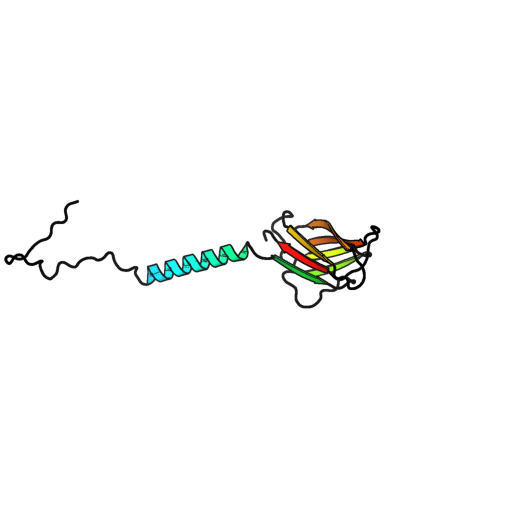.480 1.00 67.44 102 ALA A N 1
ATOM 744 C CA . ALA A 1 102 ? 13.971 16.464 -7.521 1.00 67.44 102 ALA A CA 1
ATOM 745 C C . ALA A 1 102 ? 14.339 16.919 -8.946 1.00 67.44 102 ALA A C 1
ATOM 747 O O . ALA A 1 102 ? 14.525 18.112 -9.170 1.00 67.44 102 ALA A O 1
ATOM 748 N N . THR A 1 103 ? 14.490 15.983 -9.891 1.00 71.69 103 THR A N 1
ATOM 749 C CA . THR A 1 103 ? 15.119 16.244 -11.200 1.00 71.69 103 THR A CA 1
ATOM 750 C C . THR A 1 103 ? 14.431 15.578 -12.390 1.00 71.69 103 THR A C 1
ATOM 752 O O . THR A 1 103 ? 14.616 16.041 -13.510 1.00 71.69 103 THR A O 1
ATOM 755 N N . ASP A 1 104 ? 13.634 14.530 -12.170 1.00 64.75 104 ASP A N 1
ATOM 756 C CA . ASP A 1 104 ? 12.978 13.767 -13.233 1.00 64.75 104 ASP A CA 1
ATOM 757 C C . ASP A 1 104 ? 11.484 14.094 -13.285 1.00 64.75 104 ASP A C 1
ATOM 759 O O . ASP A 1 104 ? 10.704 13.709 -12.408 1.00 64.75 104 ASP A O 1
ATOM 763 N N . GLU A 1 105 ? 11.073 14.798 -14.338 1.00 67.88 105 GLU A N 1
ATOM 764 C CA . GLU A 1 105 ? 9.664 15.011 -14.650 1.00 67.88 105 GLU A CA 1
ATOM 765 C C . GLU A 1 105 ? 9.055 13.721 -15.230 1.00 67.88 105 GLU A C 1
ATOM 767 O O . GLU A 1 105 ? 9.486 13.212 -16.267 1.00 67.88 105 GLU A O 1
ATOM 772 N N . GLY A 1 106 ? 8.012 13.196 -14.578 1.00 81.94 106 GLY A N 1
ATOM 773 C CA . GLY A 1 106 ? 7.213 12.080 -15.098 1.00 81.94 106 GLY A CA 1
ATOM 774 C C . GLY A 1 106 ? 7.666 10.698 -14.631 1.00 81.94 106 GLY A C 1
ATOM 775 O O . GLY A 1 106 ? 7.944 9.823 -15.453 1.00 81.94 106 GLY A O 1
ATOM 776 N N . THR A 1 107 ? 7.711 10.493 -13.316 1.00 91.38 107 THR A N 1
ATOM 777 C CA . THR A 1 107 ? 7.724 9.148 -12.730 1.00 91.38 107 THR A CA 1
ATOM 778 C C . THR A 1 107 ? 6.293 8.674 -12.488 1.00 91.38 107 THR A C 1
ATOM 780 O O . THR A 1 107 ? 5.408 9.462 -12.153 1.00 91.38 107 THR A O 1
ATOM 783 N N . PHE A 1 108 ? 6.057 7.383 -12.695 1.00 94.12 108 PHE A N 1
ATOM 784 C CA . PHE A 1 108 ? 4.751 6.752 -12.556 1.00 94.12 108 PHE A CA 1
ATOM 785 C C . PHE A 1 108 ? 4.875 5.548 -11.636 1.00 94.12 108 PHE A C 1
ATOM 787 O O . PHE A 1 108 ? 5.692 4.662 -11.883 1.00 94.12 108 PHE A O 1
ATOM 794 N N . CYS A 1 109 ? 4.033 5.498 -10.610 1.00 96.62 109 CYS A N 1
ATOM 795 C CA . CYS A 1 109 ? 3.920 4.351 -9.721 1.00 96.62 109 CYS A CA 1
ATOM 796 C C . CYS A 1 109 ? 2.731 3.491 -10.156 1.00 96.62 109 CYS A C 1
ATOM 798 O O . CYS A 1 109 ? 1.626 4.000 -10.335 1.00 96.62 109 CYS A O 1
ATOM 800 N N . SER A 1 110 ? 2.946 2.190 -10.338 1.00 97.69 110 SER A N 1
ATOM 801 C CA . SER A 1 110 ? 1.915 1.246 -10.783 1.00 97.69 110 SER A CA 1
ATOM 802 C C . SER A 1 110 ? 1.866 0.029 -9.873 1.00 97.69 110 SER A C 1
ATOM 804 O O . SER A 1 110 ? 2.868 -0.660 -9.697 1.00 97.69 110 SER A O 1
ATOM 806 N N . ILE A 1 111 ? 0.692 -0.266 -9.315 1.00 98.38 111 ILE A N 1
ATOM 807 C CA . ILE A 1 111 ? 0.477 -1.461 -8.493 1.00 98.38 111 ILE A CA 1
ATOM 808 C C . ILE A 1 111 ? 0.548 -2.700 -9.391 1.00 98.38 111 ILE A C 1
ATOM 810 O O . ILE A 1 111 ? -0.198 -2.807 -10.361 1.00 98.38 111 ILE A O 1
ATOM 814 N N . LYS A 1 112 ? 1.417 -3.654 -9.045 1.00 98.25 112 LYS A N 1
ATOM 815 C CA . LYS A 1 112 ? 1.514 -4.955 -9.723 1.00 98.25 112 LYS A CA 1
ATOM 816 C C . LYS A 1 112 ? 0.566 -5.965 -9.108 1.00 98.25 112 LYS A C 1
ATOM 818 O O . LYS A 1 112 ? -0.170 -6.639 -9.819 1.00 98.25 112 LYS A O 1
ATOM 823 N N . THR A 1 113 ? 0.609 -6.089 -7.785 1.00 98.50 113 THR A N 1
ATOM 824 C CA . THR A 1 113 ? -0.157 -7.096 -7.047 1.00 98.50 113 THR A CA 1
ATOM 825 C C . THR A 1 113 ? -0.506 -6.594 -5.659 1.00 98.50 113 THR A C 1
ATOM 827 O O . THR A 1 113 ? 0.308 -5.940 -5.005 1.00 98.50 113 THR A O 1
ATOM 830 N N . LYS A 1 114 ? -1.699 -6.966 -5.194 1.00 98.56 114 LYS A N 1
ATOM 831 C CA . LYS A 1 114 ? -2.170 -6.736 -3.829 1.00 98.56 114 LYS A CA 1
ATOM 832 C C . LYS A 1 114 ? -2.404 -8.089 -3.171 1.00 98.56 114 LYS A C 1
ATOM 834 O O . LYS A 1 114 ? -3.106 -8.925 -3.733 1.00 98.56 114 LYS A O 1
ATOM 839 N N . ALA A 1 115 ? -1.826 -8.282 -2.000 1.00 98.56 115 ALA A N 1
ATOM 840 C CA . ALA A 1 115 ? -2.124 -9.367 -1.080 1.00 98.56 115 ALA A CA 1
ATOM 841 C C . ALA A 1 115 ? -2.668 -8.772 0.225 1.00 98.56 115 ALA A C 1
ATOM 843 O O . ALA A 1 115 ? -2.517 -7.572 0.469 1.00 98.56 115 ALA A O 1
ATOM 844 N N . VAL A 1 116 ? -3.288 -9.60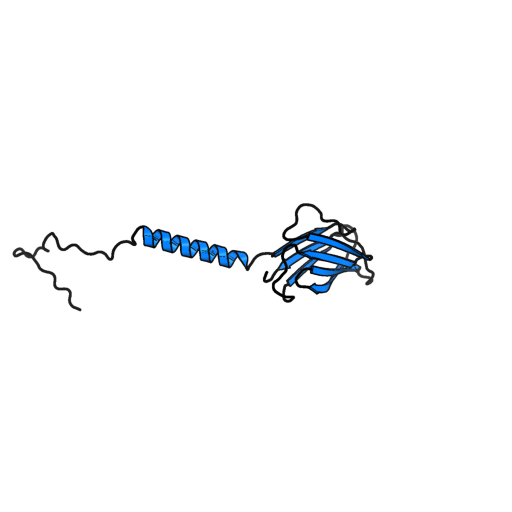7 1.060 1.00 98.25 116 VAL A N 1
ATOM 845 C CA . VAL A 1 116 ? -3.796 -9.190 2.378 1.00 98.25 116 VAL A CA 1
ATOM 846 C C . VAL A 1 116 ? -2.697 -8.584 3.250 1.00 98.25 116 VAL A C 1
ATOM 848 O O . VAL A 1 116 ? -2.942 -7.560 3.868 1.00 98.25 116 VAL A O 1
ATOM 851 N N . GLY A 1 117 ? -1.478 -9.134 3.200 1.00 98.38 117 GLY A N 1
ATOM 852 C CA . GLY A 1 117 ? -0.322 -8.677 3.984 1.00 98.38 117 GLY A CA 1
ATOM 853 C C . GLY A 1 117 ? 0.727 -7.867 3.220 1.00 98.38 117 GLY A C 1
ATOM 854 O O . GLY A 1 117 ? 1.774 -7.549 3.776 1.00 98.38 117 GLY A O 1
ATOM 855 N N . SER A 1 118 ? 0.516 -7.555 1.935 1.00 98.62 118 SER A N 1
ATOM 856 C CA . SER A 1 118 ? 1.492 -6.756 1.178 1.00 98.62 118 SER A CA 1
ATOM 857 C C . SER A 1 118 ? 0.944 -6.109 -0.090 1.00 98.62 118 SER A C 1
ATOM 859 O O . SER A 1 118 ? -0.033 -6.566 -0.684 1.00 98.62 118 SER A O 1
ATOM 861 N N . VAL A 1 119 ? 1.640 -5.076 -0.566 1.00 98.81 119 VAL A N 1
ATOM 862 C CA . VAL A 1 119 ? 1.499 -4.551 -1.930 1.00 98.81 119 VAL A CA 1
ATOM 863 C C . VAL A 1 119 ? 2.845 -4.583 -2.641 1.00 98.81 119 VAL A C 1
ATOM 865 O O . VAL A 1 119 ? 3.876 -4.248 -2.059 1.00 98.81 119 VAL A O 1
ATOM 868 N N . ARG A 1 120 ? 2.828 -4.953 -3.923 1.00 98.62 120 ARG A N 1
ATOM 869 C CA . ARG A 1 120 ? 3.974 -4.820 -4.825 1.00 98.62 120 ARG A CA 1
ATOM 870 C C . ARG A 1 120 ? 3.653 -3.815 -5.917 1.00 98.62 120 ARG A C 1
ATOM 872 O O . ARG A 1 120 ? 2.566 -3.867 -6.499 1.00 98.62 120 ARG A O 1
ATOM 879 N N . TYR A 1 121 ? 4.598 -2.947 -6.236 1.00 98.69 121 TYR A N 1
ATOM 880 C CA . TYR A 1 121 ? 4.456 -1.942 -7.286 1.00 98.69 121 TYR A CA 1
ATOM 881 C C . TYR A 1 121 ? 5.766 -1.717 -8.024 1.00 98.69 121 TYR A C 1
ATOM 883 O O . TYR A 1 121 ? 6.836 -2.126 -7.579 1.00 98.69 121 TYR A O 1
ATOM 891 N N . THR A 1 122 ? 5.648 -1.055 -9.169 1.00 98.12 122 THR A N 1
ATOM 892 C CA . THR A 1 122 ? 6.775 -0.556 -9.948 1.00 98.12 122 THR A CA 1
ATOM 893 C C . THR A 1 122 ? 6.772 0.954 -10.048 1.00 98.12 122 THR A C 1
ATOM 895 O O . THR A 1 122 ? 5.706 1.567 -10.101 1.00 98.12 122 THR A O 1
ATOM 898 N N . VAL A 1 123 ? 7.964 1.527 -10.156 1.00 96.81 123 VAL A N 1
ATOM 899 C CA . VAL A 1 123 ? 8.213 2.921 -10.498 1.00 96.81 123 VAL A CA 1
ATOM 900 C C . VAL A 1 123 ? 8.896 2.963 -11.859 1.00 96.81 123 VAL A C 1
ATOM 902 O O . VAL A 1 123 ? 9.967 2.385 -12.048 1.00 96.81 123 VAL A O 1
ATOM 905 N N . THR A 1 124 ? 8.271 3.643 -12.815 1.00 95.62 124 THR A N 1
ATOM 906 C CA . THR A 1 124 ? 8.798 3.820 -14.174 1.00 95.62 124 THR A CA 1
ATOM 907 C C . THR A 1 124 ? 8.960 5.291 -14.508 1.00 95.62 124 THR A C 1
ATOM 909 O O . THR A 1 124 ? 8.160 6.117 -14.072 1.00 95.62 124 THR A O 1
ATOM 912 N N . ASN A 1 125 ? 9.946 5.631 -15.329 1.00 93.00 125 ASN A N 1
ATOM 913 C CA . ASN A 1 125 ? 10.055 6.966 -15.912 1.00 93.00 125 ASN A CA 1
ATOM 914 C C . ASN A 1 125 ? 9.141 7.117 -17.146 1.00 93.00 125 ASN A C 1
ATOM 916 O O . ASN A 1 125 ? 8.499 6.167 -17.599 1.00 93.00 125 ASN A O 1
ATOM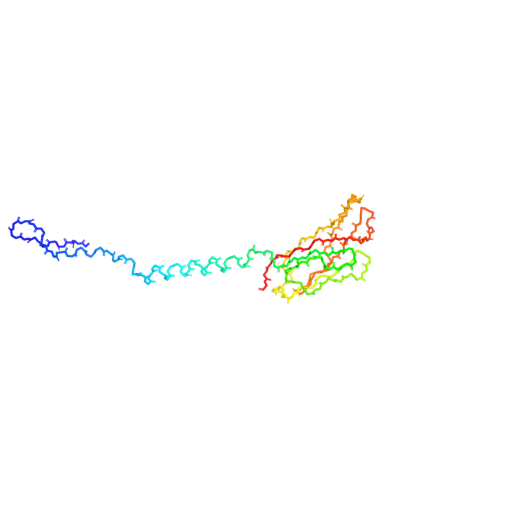 920 N N . ARG A 1 126 ? 9.125 8.309 -17.750 1.00 90.25 126 ARG A N 1
ATOM 921 C CA . ARG A 1 126 ? 8.363 8.606 -18.976 1.00 90.25 126 ARG A CA 1
ATOM 922 C C . ARG A 1 126 ? 8.736 7.740 -20.185 1.00 90.25 126 ARG A C 1
ATOM 924 O O . ARG A 1 126 ? 7.914 7.580 -21.082 1.00 90.25 126 ARG A O 1
ATOM 931 N N . ALA A 1 127 ? 9.947 7.186 -20.219 1.00 92.50 127 ALA A N 1
ATOM 932 C CA . ALA A 1 127 ? 10.384 6.269 -21.270 1.00 92.50 127 ALA A CA 1
ATOM 933 C C . ALA A 1 127 ? 9.917 4.818 -21.034 1.00 92.50 127 ALA A C 1
ATOM 935 O O . ALA A 1 127 ? 10.178 3.957 -21.869 1.00 92.50 127 ALA A O 1
ATOM 936 N N . GLY A 1 128 ? 9.226 4.546 -19.920 1.00 92.56 128 GLY A N 1
ATOM 937 C CA . GLY A 1 128 ? 8.760 3.211 -19.547 1.00 92.56 128 GLY A CA 1
ATOM 938 C C . GLY A 1 128 ? 9.839 2.326 -18.921 1.00 92.56 128 GLY A C 1
ATOM 939 O O . GLY A 1 128 ? 9.591 1.144 -18.701 1.00 92.56 128 GLY A O 1
ATOM 940 N N . SER A 1 129 ? 11.022 2.870 -18.622 1.00 94.62 129 SER A N 1
ATOM 941 C CA . SER A 1 129 ? 12.075 2.137 -17.916 1.00 94.62 129 SER A CA 1
ATOM 942 C C . SER A 1 129 ? 11.823 2.169 -16.417 1.00 94.62 129 SER A C 1
ATOM 944 O O . SER A 1 129 ? 11.491 3.226 -15.872 1.00 94.62 129 SER A O 1
ATOM 946 N N . ASN A 1 130 ? 12.042 1.040 -15.742 1.00 95.94 130 ASN A N 1
ATOM 947 C CA . ASN A 1 130 ? 12.035 1.014 -14.287 1.00 95.94 130 ASN A CA 1
ATOM 948 C C . ASN A 1 130 ? 13.185 1.861 -13.732 1.00 95.94 130 ASN A C 1
ATOM 950 O O . ASN A 1 130 ? 14.291 1.854 -14.276 1.00 95.94 130 ASN A O 1
ATOM 954 N N . VAL A 1 131 ? 12.912 2.581 -12.651 1.00 94.62 131 VAL A N 1
ATOM 955 C CA . VAL A 1 131 ? 13.848 3.518 -12.023 1.00 94.62 131 VAL A CA 1
ATOM 956 C C . VAL A 1 131 ? 13.674 3.501 -10.513 1.00 94.62 131 VAL A C 1
ATOM 958 O O . VAL A 1 131 ? 12.559 3.357 -10.014 1.00 94.62 131 VAL A O 1
ATOM 961 N N . ASP A 1 132 ? 14.774 3.683 -9.790 1.00 95.00 132 ASP A N 1
ATOM 962 C CA . ASP A 1 132 ? 14.758 3.683 -8.332 1.00 95.00 132 ASP A CA 1
ATOM 963 C C . ASP A 1 132 ? 14.473 5.076 -7.777 1.00 95.00 132 ASP A C 1
ATOM 965 O O . ASP A 1 132 ? 15.235 6.014 -8.011 1.00 95.00 132 ASP A O 1
ATOM 969 N N . PHE A 1 133 ? 13.413 5.203 -6.981 1.00 94.38 133 PHE A N 1
ATOM 970 C CA . PHE A 1 133 ? 13.047 6.453 -6.319 1.00 94.38 133 PHE A CA 1
ATOM 971 C C . PHE A 1 133 ? 12.530 6.211 -4.909 1.00 94.38 133 PHE A C 1
ATOM 973 O O . PHE A 1 133 ? 11.957 5.166 -4.596 1.00 94.38 133 PHE A O 1
ATOM 980 N N . ALA A 1 134 ? 12.722 7.213 -4.053 1.00 94.62 134 ALA A N 1
ATOM 981 C CA . ALA A 1 134 ? 12.009 7.255 -2.790 1.00 94.62 134 ALA A CA 1
ATOM 982 C C . ALA A 1 134 ? 10.506 7.383 -3.067 1.00 94.62 134 ALA A C 1
ATOM 984 O O . ALA A 1 134 ? 10.121 8.105 -3.990 1.00 94.62 134 ALA A O 1
ATOM 985 N N . CYS A 1 135 ? 9.669 6.683 -2.306 1.00 96.06 135 CYS A N 1
ATOM 986 C CA . CYS A 1 135 ? 8.220 6.782 -2.453 1.00 96.06 135 CYS A CA 1
ATOM 987 C C . CYS A 1 135 ? 7.515 6.828 -1.099 1.00 96.06 135 CYS A C 1
ATOM 989 O O . CYS A 1 135 ? 7.984 6.244 -0.119 1.00 96.06 135 CYS A O 1
ATOM 991 N N . ASP A 1 136 ? 6.344 7.460 -1.100 1.00 97.31 136 ASP A N 1
ATOM 992 C CA . ASP A 1 136 ? 5.331 7.285 -0.068 1.00 97.31 136 ASP A CA 1
ATOM 993 C C . ASP A 1 136 ? 4.293 6.275 -0.542 1.00 97.31 136 ASP A C 1
ATOM 995 O O . ASP A 1 136 ? 3.843 6.309 -1.691 1.00 97.31 136 ASP A O 1
ATOM 999 N N . VAL A 1 137 ? 3.881 5.400 0.364 1.00 97.94 137 VAL A N 1
ATOM 1000 C CA . VAL A 1 137 ? 2.827 4.414 0.147 1.00 97.94 137 VAL A CA 1
ATOM 1001 C C . VAL A 1 137 ? 1.809 4.576 1.260 1.00 97.94 137 VAL A C 1
ATOM 1003 O O . VAL A 1 137 ? 2.176 4.613 2.431 1.00 97.94 137 VAL A O 1
ATOM 1006 N N . MET A 1 138 ? 0.532 4.665 0.901 1.00 97.69 138 MET A N 1
ATOM 1007 C CA . MET A 1 138 ? -0.591 4.773 1.833 1.00 97.69 138 MET A CA 1
ATOM 1008 C C . MET A 1 138 ? -1.672 3.774 1.436 1.00 97.69 138 MET A C 1
ATOM 1010 O O . MET A 1 138 ? -2.018 3.694 0.257 1.00 97.69 138 MET A O 1
ATOM 1014 N N . ALA A 1 139 ? -2.233 3.046 2.398 1.00 97.44 139 ALA A N 1
ATOM 1015 C CA . ALA A 1 139 ? -3.271 2.048 2.159 1.00 97.44 139 ALA A CA 1
ATOM 1016 C C . ALA A 1 139 ? -4.524 2.296 3.013 1.00 97.44 139 ALA A C 1
ATOM 1018 O O . ALA A 1 139 ? -4.437 2.678 4.181 1.00 97.44 139 ALA A O 1
ATOM 1019 N N . PHE A 1 140 ? -5.697 2.060 2.423 1.00 96.00 140 PHE A N 1
ATOM 1020 C CA . PHE A 1 140 ? -7.016 2.304 3.013 1.00 96.00 140 PHE A CA 1
ATOM 1021 C C . PHE A 1 140 ? -7.930 1.110 2.749 1.00 96.00 140 PHE A C 1
ATOM 1023 O O . PHE A 1 140 ? -8.003 0.648 1.616 1.00 96.00 140 PHE A O 1
ATOM 1030 N N . GLY A 1 141 ? -8.657 0.632 3.751 1.00 93.94 141 GLY A N 1
ATOM 1031 C CA . GLY A 1 141 ? -9.540 -0.528 3.622 1.00 93.94 141 GLY A CA 1
ATOM 1032 C C . GLY A 1 141 ? -9.829 -1.159 4.977 1.00 93.94 141 GLY A C 1
ATOM 1033 O O . GLY A 1 141 ? -9.489 -0.580 6.009 1.00 93.94 141 GLY A O 1
ATOM 1034 N N . ASP A 1 142 ? -10.421 -2.347 4.962 1.00 91.25 142 ASP A N 1
ATOM 1035 C CA . ASP A 1 142 ? -10.748 -3.091 6.178 1.00 91.25 142 ASP A CA 1
ATOM 1036 C C . ASP A 1 142 ? -9.571 -3.973 6.618 1.00 91.25 142 ASP A C 1
ATOM 1038 O O . ASP A 1 142 ? -8.906 -4.590 5.785 1.00 91.25 142 ASP A O 1
ATOM 1042 N N . GLN A 1 143 ? -9.311 -4.016 7.926 1.00 89.94 143 GLN A N 1
ATOM 1043 C CA . GLN A 1 143 ? -8.310 -4.865 8.587 1.00 89.94 143 GLN A CA 1
ATOM 1044 C C . GLN A 1 143 ? -8.995 -5.755 9.609 1.00 89.94 143 GLN A C 1
ATOM 1046 O O . GLN A 1 143 ? -9.871 -5.212 10.323 1.00 89.94 143 GLN A O 1
#

Foldseek 3Di:
DDDDFDADPVRHGPPPPPPPPVDDQDPVNVVVVVVVVVVVVVVVVVQFDFQWKFKAFLQQHTDDDIHQWPGWHDPDQQKIKTFGNAFFPFQPKDKDKDFDDPPADAKDKAWDDGGRGMTMIGIAGPVRDTHGTIMMMIMHHHD

Organism: NCBI:txid412755